Protein AF-Q1ZSI2-F1 (afdb_monomer_lite)

Foldseek 3Di:
DDDDDPVRDDQDDPDDCPVPDDVVVVVVVVVSVVVVVVVVVVVVVVPD

InterPro domains:
  IPR002629 Cobalamin-independent methionine synthase MetE, C-terminal/archaeal [PF01717] (4-37)
  IPR038071 UROD/MetE-like superfamily [G3DSA:3.20.20.210] (2-47)
  IPR038071 UROD/MetE-like superfamily [SSF51726] (4-45)

Sequence (48 aa):
MVLIPVERLWINPDCGLKTRNWVETEAALSNMVSTAKKLRQEFVKTAV

pLDDT: mean 90.87, std 12.7, range [47.75, 98.75]

Organism: Photobacterium angustum (strain S14 / CCUG 15956) (NCBI:txid314292)

Radius of gyration: 13.84 Å; chains: 1; bounding box: 37×12×35 Å

Secondary structure (DSSP, 8-state):
--PPPGGG-----SS--TTS-HHHHHHHHHHHHHHHHHHHHHHHHH--

Structure (mmCIF, N/CA/C/O backbone):
data_AF-Q1ZSI2-F1
#
_entry.id   AF-Q1ZSI2-F1
#
loop_
_atom_site.group_PDB
_atom_site.id
_atom_site.type_symbol
_atom_site.label_atom_id
_atom_site.label_alt_id
_atom_site.label_comp_id
_atom_site.label_asym_id
_atom_site.label_entity_id
_atom_site.label_seq_id
_atom_site.pdbx_PDB_ins_code
_atom_site.Cartn_x
_atom_site.Cartn_y
_atom_site.Cartn_z
_atom_site.occupancy
_atom_site.B_iso_or_equiv
_atom_site.auth_seq_id
_atom_site.auth_comp_id
_atom_site.auth_asym_id
_atom_site.auth_atom_id
_atom_site.pdbx_PDB_model_num
ATOM 1 N N . MET A 1 1 ? -25.484 6.248 -0.381 1.00 66.12 1 MET A N 1
ATOM 2 C CA . MET A 1 1 ? -24.032 6.009 -0.244 1.00 66.12 1 MET A CA 1
ATOM 3 C C . MET A 1 1 ? -23.853 4.991 0.868 1.00 66.12 1 MET A C 1
ATOM 5 O O . MET A 1 1 ? -24.223 5.302 1.991 1.00 66.12 1 MET A O 1
ATOM 9 N N . VAL A 1 2 ? -23.412 3.772 0.564 1.00 77.31 2 VAL A N 1
ATOM 10 C CA . VAL A 1 2 ? -23.199 2.722 1.577 1.00 77.31 2 VAL A CA 1
ATOM 11 C C . VAL A 1 2 ? -21.695 2.580 1.778 1.00 77.31 2 VAL A C 1
ATOM 13 O O . VAL A 1 2 ? -20.971 2.398 0.803 1.00 77.31 2 VAL A O 1
ATOM 16 N N . LEU A 1 3 ? -21.230 2.721 3.017 1.00 89.62 3 LEU A N 1
ATOM 17 C CA . LEU A 1 3 ? -19.826 2.524 3.385 1.00 89.62 3 LEU A CA 1
ATOM 18 C C . LEU A 1 3 ? -19.567 1.050 3.728 1.00 89.62 3 LEU A C 1
ATOM 20 O O . LEU A 1 3 ? -20.489 0.318 4.088 1.00 89.62 3 LEU A O 1
ATOM 24 N N . ILE A 1 4 ? -18.311 0.615 3.605 1.00 90.25 4 ILE A N 1
ATOM 25 C CA . ILE A 1 4 ? -17.891 -0.758 3.918 1.00 90.25 4 ILE A CA 1
ATOM 26 C C . ILE A 1 4 ? -17.686 -0.881 5.439 1.00 90.25 4 ILE A C 1
ATOM 28 O O . ILE A 1 4 ? -16.936 -0.076 5.996 1.00 90.25 4 ILE A O 1
ATOM 32 N N . PRO A 1 5 ? -18.304 -1.869 6.114 1.00 90.31 5 PRO A N 1
ATOM 33 C CA . PRO A 1 5 ? -18.033 -2.145 7.523 1.00 90.31 5 PRO A CA 1
ATOM 34 C C . PRO A 1 5 ? -16.560 -2.492 7.767 1.00 90.31 5 PRO A C 1
ATOM 36 O O . PRO A 1 5 ? -15.931 -3.152 6.937 1.00 90.31 5 PRO A O 1
ATOM 39 N N . VAL A 1 6 ? -16.011 -2.074 8.909 1.00 89.81 6 VAL A N 1
ATOM 40 C CA . VAL A 1 6 ? -14.578 -2.222 9.231 1.00 89.81 6 VAL A CA 1
ATOM 41 C C . VAL A 1 6 ? -14.138 -3.686 9.181 1.00 89.81 6 VAL A C 1
ATOM 43 O O . VAL A 1 6 ? -13.078 -3.997 8.646 1.00 89.81 6 VAL A O 1
ATOM 46 N N . GLU A 1 7 ? -14.979 -4.599 9.656 1.00 90.06 7 GLU A N 1
ATOM 47 C CA . GLU A 1 7 ? -14.742 -6.042 9.665 1.00 90.06 7 GLU A CA 1
ATOM 48 C C . GLU A 1 7 ? -14.686 -6.672 8.264 1.00 90.06 7 GLU A C 1
ATOM 50 O O . GLU A 1 7 ? -14.215 -7.798 8.106 1.00 90.06 7 GLU A O 1
ATOM 55 N N . ARG A 1 8 ? -15.139 -5.947 7.233 1.00 91.88 8 ARG A N 1
ATOM 56 C CA . ARG A 1 8 ? -15.087 -6.367 5.824 1.00 91.88 8 ARG A CA 1
ATOM 57 C C . ARG A 1 8 ? -14.041 -5.607 5.013 1.00 91.88 8 ARG A C 1
ATOM 59 O O . ARG A 1 8 ? -13.855 -5.919 3.838 1.00 91.88 8 ARG A O 1
ATOM 66 N N . LEU A 1 9 ? -13.372 -4.617 5.600 1.00 92.06 9 LEU A N 1
ATOM 67 C CA . LEU A 1 9 ? -12.433 -3.768 4.882 1.00 92.06 9 LEU A CA 1
ATOM 68 C C . LEU A 1 9 ? -11.041 -4.405 4.822 1.00 92.06 9 LEU A C 1
ATOM 70 O O . LEU A 1 9 ? -10.408 -4.673 5.843 1.00 92.06 9 LEU A O 1
ATOM 74 N N . TRP A 1 10 ? -10.543 -4.592 3.603 1.00 94.69 10 TRP A N 1
ATOM 75 C CA . TRP A 1 10 ? -9.174 -5.021 3.334 1.00 94.69 10 TRP A CA 1
ATOM 76 C C . TRP A 1 10 ? -8.349 -3.849 2.818 1.00 94.69 10 TRP A C 1
ATOM 78 O O . TRP A 1 10 ? -8.864 -2.968 2.133 1.00 94.69 10 TRP A O 1
ATOM 88 N N . ILE A 1 11 ? -7.062 -3.848 3.163 1.00 96.25 11 ILE A N 1
ATOM 89 C CA . ILE A 1 11 ? -6.104 -2.842 2.711 1.00 96.25 11 ILE A CA 1
ATOM 90 C C . ILE A 1 11 ? -5.084 -3.539 1.816 1.00 96.25 11 ILE A C 1
ATOM 92 O O . ILE A 1 11 ? -4.331 -4.400 2.275 1.00 96.25 11 ILE A O 1
ATOM 96 N N . ASN A 1 12 ? -5.068 -3.158 0.545 1.00 97.81 12 ASN A N 1
ATOM 97 C CA . ASN A 1 12 ? -4.158 -3.667 -0.471 1.00 97.81 12 ASN A CA 1
ATOM 98 C C . ASN A 1 12 ? -3.881 -2.574 -1.516 1.00 97.81 12 ASN A C 1
ATOM 100 O O . ASN A 1 12 ? -4.660 -1.626 -1.616 1.00 97.81 12 ASN A O 1
ATOM 104 N N . PRO A 1 13 ? -2.806 -2.700 -2.311 1.00 98.12 13 PRO A N 1
ATOM 105 C CA . PRO A 1 13 ? -2.604 -1.850 -3.478 1.00 98.12 13 PRO A CA 1
ATOM 106 C C . PRO A 1 13 ? -3.690 -2.095 -4.532 1.00 98.12 13 PRO A C 1
ATOM 108 O O . PRO A 1 13 ? -4.279 -3.177 -4.574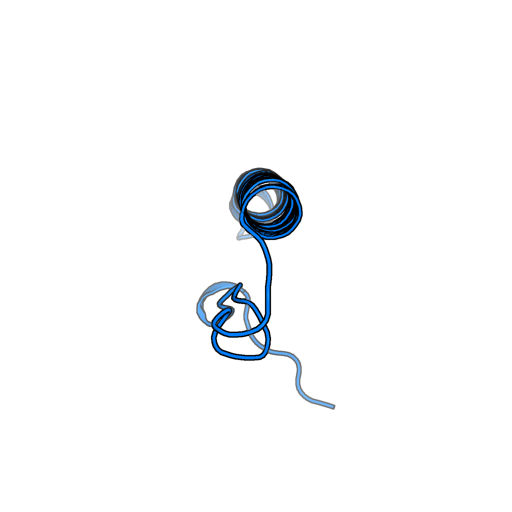 1.00 98.12 13 PRO A O 1
ATOM 111 N N . ASP A 1 14 ? -3.884 -1.132 -5.432 1.00 97.88 14 ASP A N 1
ATOM 112 C CA . ASP A 1 14 ? -4.885 -1.221 -6.504 1.00 97.88 14 ASP A CA 1
ATOM 113 C C . ASP A 1 14 ? -4.640 -2.398 -7.464 1.00 97.88 14 ASP A C 1
ATOM 115 O O . ASP A 1 14 ? -5.580 -2.984 -8.000 1.00 97.88 14 ASP A O 1
ATOM 119 N N . CYS A 1 15 ? -3.373 -2.750 -7.713 1.00 97.62 15 CYS A N 1
ATOM 120 C CA . CYS A 1 15 ? -2.994 -3.805 -8.649 1.00 97.62 15 CYS A CA 1
ATOM 121 C C . CYS A 1 15 ? -1.657 -4.472 -8.284 1.00 97.62 15 CYS A C 1
ATOM 123 O O . CYS A 1 15 ? -1.014 -4.151 -7.283 1.00 97.62 15 CYS A O 1
ATOM 125 N N . GLY A 1 16 ? -1.232 -5.430 -9.113 1.00 97.44 16 GLY A N 1
ATOM 126 C CA . GLY A 1 16 ? 0.072 -6.073 -8.972 1.00 97.44 16 GLY A CA 1
ATOM 127 C C . GLY A 1 16 ? 1.236 -5.100 -9.191 1.00 97.44 16 GLY A C 1
ATOM 128 O O . GLY A 1 16 ? 1.183 -4.203 -10.027 1.00 97.44 16 GLY A O 1
ATOM 129 N N . LEU A 1 17 ? 2.343 -5.332 -8.489 1.00 98.50 17 LEU A N 1
ATOM 130 C CA . LEU A 1 17 ? 3.481 -4.407 -8.424 1.00 98.50 17 LEU A CA 1
ATOM 131 C C . LEU A 1 17 ? 4.545 -4.653 -9.511 1.00 98.50 17 LEU A C 1
ATOM 133 O O . LEU A 1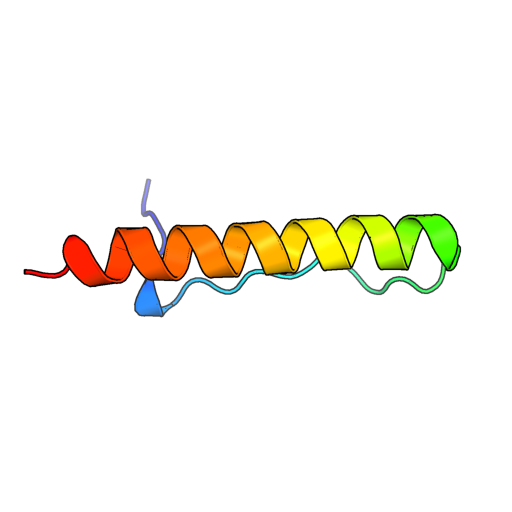 17 ? 5.662 -4.166 -9.403 1.00 98.50 17 LEU A O 1
ATOM 137 N N . LYS A 1 18 ? 4.218 -5.388 -10.585 1.00 98.25 18 LYS A N 1
ATOM 138 C CA . LYS A 1 18 ? 5.191 -5.846 -11.603 1.00 98.25 18 LYS A CA 1
ATOM 139 C C . LYS A 1 18 ? 5.975 -4.722 -12.296 1.00 98.25 18 LYS A C 1
ATOM 141 O O . LYS A 1 18 ? 7.034 -4.971 -12.855 1.00 98.25 18 LYS A O 1
ATOM 146 N N . THR A 1 19 ? 5.421 -3.509 -12.325 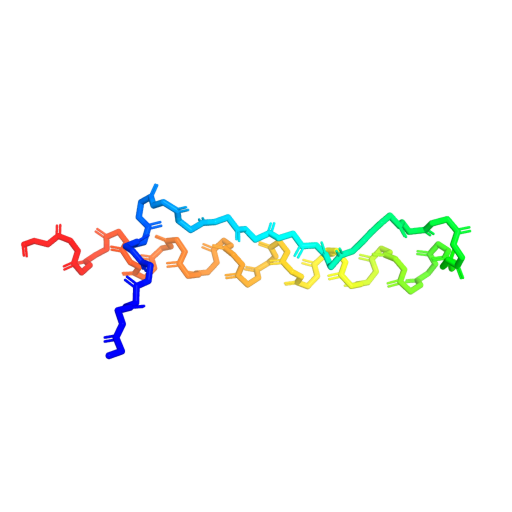1.00 98.19 19 THR A N 1
ATOM 147 C CA . THR A 1 19 ? 6.032 -2.327 -12.953 1.00 98.19 19 THR A CA 1
ATOM 148 C C . THR A 1 19 ? 6.678 -1.384 -11.935 1.00 98.19 19 THR A C 1
ATOM 150 O O . THR A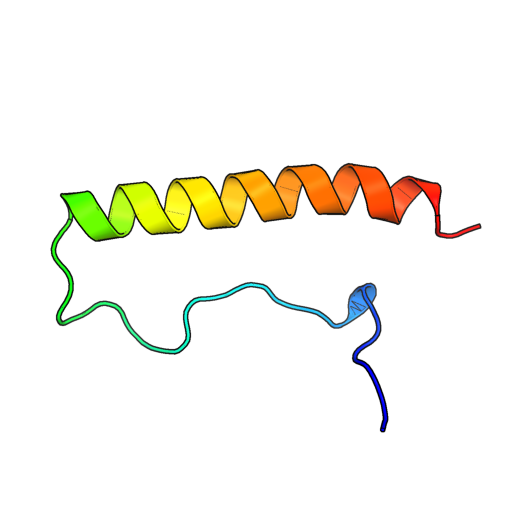 1 19 ? 7.022 -0.257 -12.297 1.00 98.19 19 THR A O 1
ATOM 153 N N . ARG A 1 20 ? 6.757 -1.785 -10.661 1.00 98.25 20 ARG A N 1
ATOM 154 C CA . ARG A 1 20 ? 7.358 -1.005 -9.580 1.00 98.25 20 ARG A CA 1
ATOM 155 C C . ARG A 1 20 ? 8.765 -1.502 -9.268 1.00 98.25 20 ARG A C 1
ATOM 157 O O . ARG A 1 20 ? 9.070 -2.676 -9.465 1.00 98.25 20 ARG A O 1
ATOM 164 N N . ASN A 1 21 ? 9.623 -0.605 -8.791 1.00 98.50 21 ASN A N 1
ATOM 165 C CA . ASN A 1 21 ? 10.941 -0.977 -8.277 1.00 98.50 21 ASN A CA 1
ATOM 166 C C . ASN A 1 21 ? 10.863 -1.398 -6.798 1.00 98.50 21 ASN A C 1
ATOM 168 O O . ASN A 1 21 ? 9.850 -1.198 -6.125 1.00 98.50 21 ASN A O 1
ATOM 172 N N . TRP A 1 22 ? 11.934 -2.003 -6.287 1.00 98.50 22 TRP A N 1
ATOM 173 C CA . TRP A 1 22 ? 11.964 -2.508 -4.913 1.00 98.50 22 TRP A CA 1
ATOM 174 C C . TRP A 1 22 ? 11.927 -1.402 -3.864 1.00 98.50 22 TRP A C 1
ATOM 176 O O . TRP A 1 22 ? 11.114 -1.478 -2.951 1.00 98.50 22 TRP A O 1
ATOM 186 N N . VAL A 1 23 ? 12.731 -0.349 -4.027 1.00 98.69 23 VAL A N 1
ATOM 187 C CA . VAL A 1 23 ? 12.833 0.737 -3.038 1.00 98.69 23 VAL A CA 1
ATOM 188 C C . VAL A 1 23 ? 11.477 1.413 -2.822 1.00 98.69 23 VAL A C 1
ATOM 190 O O . VAL A 1 23 ? 11.057 1.618 -1.684 1.00 98.69 23 VAL A O 1
ATOM 193 N N . GLU A 1 24 ? 10.751 1.713 -3.902 1.00 98.31 24 GLU A N 1
ATOM 194 C CA . GLU A 1 24 ? 9.417 2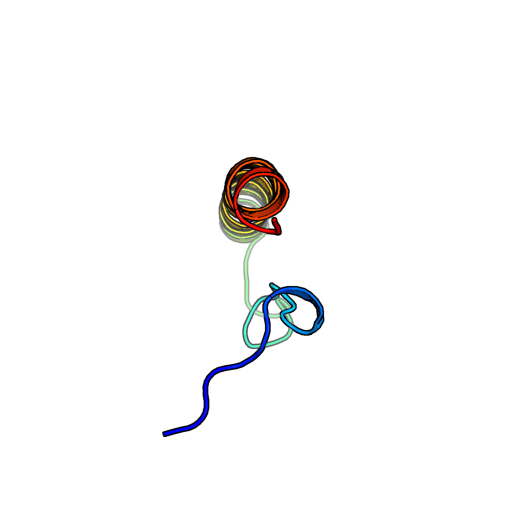.312 -3.795 1.00 98.31 24 GLU A CA 1
ATOM 195 C C . GLU A 1 24 ? 8.384 1.320 -3.246 1.00 98.31 24 GLU A C 1
ATOM 197 O O . GLU A 1 24 ? 7.534 1.698 -2.439 1.00 98.31 24 GLU A O 1
ATOM 202 N N . THR A 1 25 ? 8.476 0.046 -3.640 1.00 98.50 25 THR A N 1
ATOM 203 C CA . THR A 1 25 ? 7.554 -1.007 -3.197 1.00 98.50 25 THR A CA 1
ATOM 204 C C . THR A 1 25 ? 7.672 -1.242 -1.698 1.00 98.50 25 THR A C 1
ATOM 206 O O . THR A 1 25 ? 6.665 -1.253 -0.992 1.00 98.50 25 THR A O 1
ATOM 209 N N . GLU A 1 26 ? 8.892 -1.394 -1.191 1.00 98.75 26 GLU A N 1
ATOM 210 C CA . GLU A 1 26 ? 9.149 -1.627 0.227 1.00 98.75 26 GLU A CA 1
ATOM 211 C C . GLU A 1 26 ? 8.681 -0.446 1.076 1.00 98.75 26 GLU A C 1
ATOM 213 O O . GLU A 1 26 ? 7.972 -0.644 2.066 1.00 98.75 26 GLU A O 1
ATOM 218 N N . ALA A 1 27 ? 8.998 0.785 0.660 1.00 98.69 27 ALA A N 1
ATOM 219 C CA . ALA A 1 27 ? 8.559 1.985 1.362 1.00 98.69 27 ALA A CA 1
ATOM 220 C C . ALA A 1 27 ? 7.024 2.100 1.394 1.00 98.69 27 ALA A C 1
ATOM 222 O O . ALA A 1 27 ? 6.437 2.322 2.457 1.00 98.69 27 ALA A O 1
ATOM 223 N N . ALA A 1 28 ? 6.358 1.903 0.252 1.00 98.56 28 ALA A N 1
ATOM 224 C CA . ALA A 1 28 ? 4.903 1.995 0.155 1.00 98.56 28 ALA A CA 1
ATOM 225 C C . ALA A 1 28 ? 4.199 0.916 0.992 1.00 98.56 28 ALA A C 1
ATOM 227 O O . ALA A 1 28 ? 3.290 1.227 1.766 1.00 98.56 28 ALA A O 1
ATOM 228 N N . LEU A 1 29 ? 4.638 -0.342 0.891 1.00 98.69 29 LEU A N 1
ATOM 229 C CA . LEU A 1 29 ? 4.044 -1.448 1.643 1.00 98.69 29 LEU A CA 1
ATOM 230 C C . LEU A 1 29 ? 4.299 -1.316 3.149 1.00 98.69 29 LEU A C 1
ATOM 232 O O . LEU A 1 29 ? 3.385 -1.555 3.939 1.00 98.69 29 LEU A O 1
ATOM 236 N N . SER A 1 30 ? 5.495 -0.881 3.557 1.00 98.69 30 SER A N 1
ATOM 237 C CA . SER A 1 30 ? 5.816 -0.614 4.965 1.00 98.69 30 SER A CA 1
ATOM 238 C C . SER A 1 30 ? 4.881 0.445 5.558 1.00 98.69 30 SER A C 1
ATOM 240 O O . SER A 1 30 ? 4.270 0.228 6.611 1.00 98.69 30 SER A O 1
ATOM 242 N N . ASN A 1 31 ? 4.673 1.551 4.836 1.00 98.69 31 ASN A N 1
ATOM 243 C CA . ASN A 1 31 ? 3.755 2.612 5.244 1.00 98.69 31 ASN A CA 1
ATOM 244 C C . ASN A 1 31 ? 2.301 2.122 5.310 1.00 98.69 31 ASN A C 1
ATOM 246 O O . ASN A 1 31 ? 1.617 2.361 6.307 1.00 98.69 31 ASN A O 1
ATOM 250 N N . MET A 1 32 ? 1.839 1.384 4.295 1.00 98.56 32 MET A N 1
ATOM 251 C CA . MET A 1 32 ? 0.485 0.821 4.245 1.00 98.56 32 MET A CA 1
ATOM 252 C C . MET A 1 32 ? 0.215 -0.110 5.438 1.00 98.56 32 MET A C 1
ATOM 254 O O . MET A 1 32 ? -0.803 0.021 6.121 1.00 98.56 32 MET A O 1
ATOM 258 N N . VAL A 1 33 ? 1.152 -1.013 5.743 1.00 98.44 33 VAL A N 1
ATOM 259 C CA . VAL A 1 33 ? 1.042 -1.944 6.876 1.00 98.44 33 VAL A CA 1
ATOM 260 C C . VAL A 1 33 ? 1.115 -1.210 8.217 1.00 98.44 33 VAL A C 1
ATOM 262 O O . VAL A 1 33 ? 0.364 -1.547 9.133 1.00 98.44 33 VAL A O 1
ATOM 265 N N . SER A 1 34 ? 1.989 -0.209 8.351 1.00 98.31 34 SER A N 1
ATOM 266 C CA . SER A 1 34 ? 2.107 0.615 9.562 1.00 98.31 34 SER A CA 1
ATOM 267 C C . SER A 1 34 ? 0.794 1.333 9.881 1.00 98.31 34 SER A C 1
ATOM 269 O O . SER A 1 34 ? 0.287 1.233 11.000 1.00 98.31 34 SER A O 1
ATOM 271 N N . THR A 1 35 ? 0.181 1.971 8.883 1.00 97.50 35 THR A N 1
ATOM 272 C CA . THR A 1 35 ? -1.120 2.636 9.032 1.00 97.50 35 THR A CA 1
ATOM 273 C C . THR A 1 35 ? -2.222 1.640 9.375 1.00 97.50 35 THR A C 1
ATOM 275 O O . THR A 1 35 ? -2.964 1.863 10.329 1.00 97.50 35 THR A O 1
ATOM 278 N N . ALA A 1 36 ? -2.293 0.496 8.684 1.00 96.38 36 ALA A N 1
ATOM 279 C CA . ALA A 1 36 ? -3.277 -0.539 9.001 1.00 96.38 36 ALA A CA 1
ATOM 280 C C . ALA A 1 36 ? -3.144 -1.042 10.451 1.00 96.38 36 ALA A C 1
ATOM 282 O O . ALA A 1 36 ? -4.150 -1.253 11.126 1.00 96.38 36 ALA A O 1
ATOM 283 N N . LYS A 1 37 ? -1.916 -1.205 10.967 1.00 95.75 37 LYS A N 1
ATOM 284 C CA . LYS A 1 37 ? -1.679 -1.579 12.372 1.00 95.75 37 LYS A CA 1
ATOM 285 C C . LYS A 1 37 ? -2.178 -0.512 13.349 1.00 95.75 37 LYS A C 1
ATOM 287 O O . LYS A 1 37 ? -2.817 -0.879 14.330 1.00 95.75 37 LYS A O 1
ATOM 292 N N . LYS A 1 38 ? -1.921 0.773 13.077 1.00 95.12 38 LYS A N 1
ATOM 293 C CA . LYS A 1 38 ? -2.414 1.891 13.905 1.00 95.12 38 LYS A CA 1
ATOM 294 C C . LYS A 1 38 ? -3.942 1.919 13.943 1.00 95.12 38 LYS A C 1
ATOM 296 O O . LYS A 1 38 ? -4.525 1.853 15.019 1.00 95.12 38 LYS A O 1
ATOM 301 N N . LEU A 1 39 ? -4.586 1.879 12.777 1.00 93.06 39 LEU A N 1
ATOM 302 C CA . LEU A 1 39 ? -6.047 1.916 12.682 1.00 93.06 39 LEU A CA 1
ATOM 303 C C . LEU A 1 39 ? -6.705 0.707 13.356 1.00 93.06 39 LEU A C 1
ATOM 305 O O . LEU A 1 39 ? -7.717 0.862 14.030 1.00 93.06 39 LEU A O 1
ATOM 309 N N . ARG A 1 40 ? -6.117 -0.494 13.263 1.00 92.19 40 ARG A N 1
ATOM 310 C CA . ARG A 1 40 ? -6.622 -1.661 14.010 1.00 92.19 40 ARG A CA 1
ATOM 311 C C . ARG A 1 40 ? -6.671 -1.406 15.518 1.00 92.19 40 ARG A C 1
ATOM 313 O O . ARG A 1 40 ? -7.620 -1.833 16.159 1.00 92.19 40 ARG A O 1
ATOM 320 N N . GLN A 1 41 ? -5.687 -0.713 16.090 1.00 91.75 41 GLN A N 1
ATOM 321 C CA . GLN A 1 41 ? -5.689 -0.383 17.522 1.00 91.75 41 GLN A CA 1
ATOM 322 C C . GLN A 1 41 ? -6.761 0.654 17.884 1.00 91.75 41 GLN A C 1
ATOM 324 O O . GLN A 1 41 ? -7.307 0.604 18.985 1.00 91.75 41 GLN A O 1
ATOM 329 N N . GLU A 1 42 ? -7.064 1.577 16.971 1.00 89.31 42 GLU A N 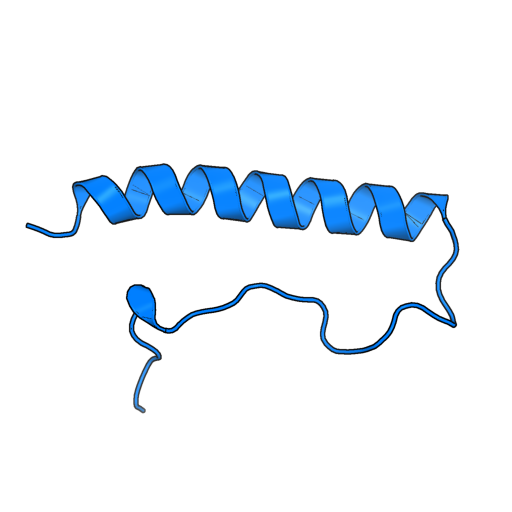1
ATOM 330 C CA . GLU A 1 42 ? -8.099 2.598 17.150 1.00 89.31 42 GLU A CA 1
ATOM 331 C C . GLU A 1 42 ? -9.503 1.985 17.060 1.00 89.31 42 GLU A C 1
ATOM 333 O O . GLU A 1 42 ? -10.298 2.126 17.987 1.00 89.31 42 GLU A O 1
ATOM 338 N N . PHE A 1 43 ? -9.785 1.214 16.007 1.00 86.31 43 PHE A N 1
ATOM 339 C CA . PHE A 1 43 ? -11.114 0.639 15.776 1.00 86.31 43 PHE A CA 1
ATOM 340 C C . PHE A 1 43 ? -11.472 -0.516 16.723 1.00 86.31 43 PHE A C 1
ATOM 342 O O . PHE A 1 43 ? -12.654 -0.734 16.975 1.00 86.31 43 PHE A O 1
ATOM 349 N N . VAL A 1 44 ? -10.492 -1.210 17.319 1.00 72.56 44 VAL A N 1
ATOM 350 C CA . VAL A 1 44 ? -10.754 -2.199 18.387 1.00 72.56 44 VAL A CA 1
ATOM 351 C C . VAL A 1 44 ? -11.355 -1.543 19.639 1.00 72.56 44 VAL A C 1
ATOM 353 O O . VAL A 1 44 ? -12.106 -2.193 20.356 1.00 72.56 44 VAL A O 1
ATOM 356 N N . LYS A 1 45 ? -11.074 -0.259 19.904 1.00 58.28 45 LYS A N 1
ATOM 357 C CA . LYS A 1 45 ? -11.616 0.463 21.071 1.00 58.28 45 LYS A CA 1
ATOM 358 C C . LYS A 1 45 ? -13.003 1.059 20.836 1.00 58.28 45 LYS A C 1
ATOM 360 O O . LYS A 1 45 ? -13.695 1.363 21.800 1.00 58.28 45 LYS A O 1
ATOM 365 N N . THR A 1 46 ? -13.382 1.268 19.578 1.00 57.53 46 THR A N 1
ATOM 366 C CA . THR A 1 46 ? -14.648 1.916 19.197 1.00 57.53 46 THR A CA 1
ATOM 367 C C . THR A 1 46 ? -15.779 0.911 18.976 1.00 57.53 46 THR A C 1
ATOM 369 O O . THR A 1 46 ? -16.940 1.302 18.996 1.00 57.53 46 THR A O 1
ATOM 372 N N . ALA A 1 47 ? -15.466 -0.375 18.803 1.00 57.81 47 ALA A N 1
ATOM 373 C CA . ALA A 1 47 ? -16.453 -1.450 18.771 1.00 57.81 47 ALA A CA 1
ATOM 374 C C . ALA A 1 47 ? -16.930 -1.793 20.199 1.00 57.81 47 ALA A C 1
ATOM 376 O O . ALA A 1 47 ? -16.517 -2.797 20.777 1.00 57.81 47 ALA A O 1
ATOM 377 N N . VAL A 1 48 ? -17.765 -0.920 20.769 1.00 47.75 48 VAL A N 1
ATOM 378 C CA . VAL A 1 48 ? -18.608 -1.174 21.950 1.00 47.75 48 VAL A CA 1
ATOM 379 C C . VAL A 1 48 ? -20.051 -0.906 21.559 1.00 47.75 48 VAL A C 1
ATOM 381 O O . VAL A 1 48 ? -20.290 0.158 20.944 1.00 47.75 48 VAL A O 1
#